Protein AF-A0A5P0ZFK3-F1 (afdb_monomer_lite)

Organism: NCBI:txid2486008

pLDDT: mean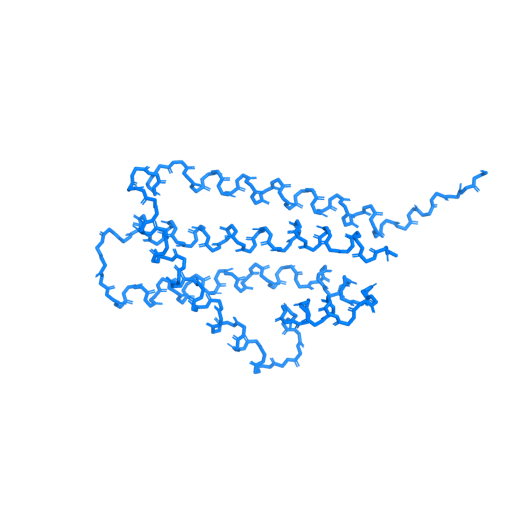 78.5, std 11.94, range [39.38, 92.31]

Structure (mmCIF, N/CA/C/O backbone):
data_AF-A0A5P0ZFK3-F1
#
_entry.id   AF-A0A5P0ZFK3-F1
#
loop_
_atom_site.group_PDB
_atom_site.id
_atom_site.type_symbol
_atom_site.label_atom_id
_atom_site.label_alt_id
_atom_site.label_comp_id
_atom_site.label_asym_id
_atom_site.label_entity_id
_atom_site.label_seq_id
_atom_site.pdbx_PDB_ins_code
_atom_site.Cartn_x
_atom_site.Cartn_y
_atom_site.Cartn_z
_atom_site.occupancy
_atom_site.B_iso_or_equiv
_atom_site.auth_seq_id
_atom_site.auth_comp_id
_atom_site.auth_asym_id
_atom_site.auth_atom_id
_atom_site.pdbx_PDB_model_num
ATOM 1 N N . MET A 1 1 ? -20.438 4.145 18.163 1.00 59.38 1 MET A N 1
ATOM 2 C CA . MET A 1 1 ? -20.162 4.058 16.710 1.00 59.38 1 MET A CA 1
ATOM 3 C C . MET A 1 1 ? -20.722 2.737 16.171 1.00 59.38 1 MET A C 1
ATOM 5 O O . MET A 1 1 ? -20.440 1.699 16.756 1.00 59.38 1 MET A O 1
ATOM 9 N N . SER A 1 2 ? -21.571 2.744 15.135 1.00 67.56 2 SER A N 1
ATOM 10 C CA . SER A 1 2 ? -22.083 1.489 14.543 1.00 67.56 2 SER A CA 1
ATOM 11 C C . SER A 1 2 ? -20.980 0.798 13.738 1.00 67.56 2 SER A C 1
ATOM 13 O O . SER A 1 2 ? -20.248 1.471 13.017 1.00 67.56 2 SER A O 1
ATOM 15 N N . ASN A 1 3 ? -20.893 -0.538 13.791 1.00 66.12 3 ASN A N 1
ATOM 16 C CA . ASN A 1 3 ? -19.904 -1.315 13.025 1.00 66.12 3 ASN A CA 1
ATOM 17 C C . ASN A 1 3 ? -19.920 -0.983 11.520 1.00 66.12 3 ASN A C 1
ATOM 19 O O . ASN A 1 3 ? -18.876 -1.024 10.883 1.00 66.12 3 ASN A O 1
ATOM 23 N N . LYS A 1 4 ? -21.084 -0.620 10.956 1.00 72.88 4 LYS A N 1
ATOM 24 C CA . LYS A 1 4 ? -21.193 -0.195 9.550 1.00 72.88 4 LYS A CA 1
ATOM 25 C C . LYS A 1 4 ? -20.425 1.105 9.279 1.00 72.88 4 LYS A C 1
ATOM 27 O O . LYS A 1 4 ? -19.728 1.186 8.278 1.00 72.88 4 LYS A O 1
ATOM 32 N N . LYS A 1 5 ? -20.502 2.087 10.185 1.00 72.12 5 LYS A N 1
ATOM 33 C CA . LYS A 1 5 ? -19.781 3.363 10.050 1.00 72.12 5 LYS A CA 1
ATOM 34 C C . LYS A 1 5 ? -18.264 3.163 10.147 1.00 72.12 5 LYS A C 1
ATOM 36 O O . LYS A 1 5 ? -17.538 3.730 9.345 1.00 72.12 5 LYS A O 1
ATOM 41 N N . ILE A 1 6 ? -17.800 2.300 11.058 1.00 72.50 6 ILE A N 1
ATOM 42 C CA . ILE A 1 6 ? -16.365 1.994 11.199 1.00 72.50 6 ILE A CA 1
ATOM 43 C C . ILE A 1 6 ? -15.803 1.372 9.917 1.00 72.50 6 ILE A C 1
ATOM 45 O O . ILE A 1 6 ? -14.730 1.762 9.475 1.00 72.50 6 ILE A O 1
ATOM 49 N N . VAL A 1 7 ? -16.533 0.435 9.300 1.00 74.12 7 VAL A N 1
ATOM 50 C CA . VAL A 1 7 ? -16.115 -0.171 8.025 1.00 74.12 7 VAL A CA 1
ATOM 51 C C . VAL A 1 7 ? -15.993 0.889 6.934 1.00 74.12 7 VAL A C 1
ATOM 53 O O . VAL A 1 7 ? -14.988 0.910 6.240 1.00 74.12 7 VAL A O 1
ATOM 56 N N . VAL A 1 8 ? -16.973 1.789 6.817 1.00 78.50 8 VAL A N 1
ATOM 57 C CA . VAL A 1 8 ? -16.957 2.854 5.803 1.00 78.50 8 VAL A CA 1
ATOM 58 C C . VAL A 1 8 ? -15.759 3.786 5.994 1.00 78.50 8 VAL A C 1
ATOM 60 O O . VAL A 1 8 ? -15.015 4.009 5.042 1.00 78.50 8 VAL A O 1
ATOM 63 N N . ILE A 1 9 ? -15.522 4.273 7.217 1.00 78.00 9 ILE A N 1
ATOM 64 C CA . ILE A 1 9 ? -14.367 5.137 7.508 1.00 78.00 9 ILE A CA 1
ATOM 65 C C . ILE A 1 9 ? -13.066 4.398 7.212 1.00 78.00 9 ILE A C 1
ATOM 67 O O . ILE A 1 9 ? -12.207 4.934 6.526 1.00 78.00 9 ILE A O 1
ATOM 71 N N . TYR A 1 10 ? -12.939 3.146 7.650 1.00 77.88 10 TYR A N 1
ATOM 72 C CA . TYR A 1 10 ? -11.755 2.339 7.380 1.00 77.88 10 TYR A CA 1
ATOM 73 C C . TYR A 1 10 ? -11.509 2.143 5.874 1.00 77.88 10 TYR A C 1
ATOM 75 O O . TYR A 1 10 ? -10.369 2.212 5.413 1.00 77.88 10 TYR A O 1
ATOM 83 N N . THR A 1 11 ? -12.566 1.938 5.086 1.00 81.44 11 THR A N 1
ATOM 84 C CA . THR A 1 11 ? -12.454 1.793 3.634 1.00 81.44 11 THR A CA 1
ATOM 85 C C . THR A 1 11 ? -11.906 3.061 2.978 1.00 81.44 11 THR A C 1
ATOM 87 O O . THR A 1 11 ? -10.958 2.969 2.199 1.00 81.44 11 THR A O 1
ATOM 90 N N . PHE A 1 12 ? -12.449 4.233 3.313 1.00 83.81 12 PHE A N 1
ATOM 91 C CA . PHE A 1 12 ? -12.001 5.502 2.731 1.00 83.81 12 PHE A CA 1
ATOM 92 C C . PHE A 1 12 ? -10.648 5.972 3.275 1.00 83.81 12 PHE A C 1
ATOM 94 O O . PHE A 1 12 ? -9.841 6.524 2.529 1.00 83.81 12 PHE A O 1
ATOM 101 N N . PHE A 1 13 ? -10.383 5.740 4.559 1.00 80.94 13 PHE A N 1
ATOM 102 C CA . PHE A 1 13 ? -9.165 6.210 5.212 1.00 80.94 13 PHE A CA 1
ATOM 103 C C . PHE A 1 13 ? -7.953 5.351 4.856 1.00 80.94 13 PHE A C 1
ATOM 105 O O . PHE A 1 13 ? -6.837 5.850 4.760 1.00 80.94 13 PHE A O 1
ATOM 112 N N . PHE A 1 14 ? -8.161 4.044 4.687 1.00 82.38 14 PHE A N 1
ATOM 113 C CA . PHE A 1 14 ? -7.059 3.098 4.607 1.00 82.38 14 PHE A CA 1
ATOM 114 C C . PHE A 1 14 ? -7.111 2.201 3.379 1.00 82.38 14 PHE A C 1
ATOM 116 O O . PHE A 1 14 ? -6.139 2.139 2.635 1.00 82.38 14 PHE A O 1
ATOM 123 N N . PHE A 1 15 ? -8.230 1.516 3.136 1.00 84.94 15 PHE A N 1
ATOM 124 C CA . PHE A 1 15 ? -8.289 0.513 2.070 1.00 84.94 15 PHE A CA 1
ATOM 125 C C . PHE A 1 15 ? -8.097 1.123 0.676 1.00 84.94 15 PHE A C 1
ATOM 127 O O . PHE A 1 15 ? -7.261 0.646 -0.089 1.00 84.94 15 PHE A O 1
ATOM 134 N N . ILE A 1 16 ? -8.831 2.192 0.355 1.00 87.50 16 ILE A N 1
ATOM 135 C CA . ILE A 1 16 ? -8.714 2.869 -0.942 1.00 87.50 16 ILE A CA 1
ATOM 136 C C . ILE A 1 16 ? -7.307 3.472 -1.112 1.00 87.50 16 ILE A C 1
ATOM 138 O O . ILE A 1 16 ? -6.648 3.110 -2.089 1.00 87.50 16 ILE A O 1
ATOM 142 N N . PRO A 1 17 ? -6.776 4.292 -0.178 1.00 88.38 17 PRO A N 1
ATOM 143 C CA . PRO A 1 17 ? -5.412 4.818 -0.286 1.00 88.38 17 PRO A CA 1
ATOM 144 C C . PRO A 1 17 ? -4.339 3.733 -0.409 1.00 88.38 17 PRO A C 1
ATOM 146 O O . PRO A 1 17 ? -3.367 3.916 -1.138 1.00 88.38 17 PRO A O 1
ATOM 149 N N . TYR A 1 18 ? -4.523 2.584 0.245 1.00 88.88 18 TYR A N 1
ATOM 150 C CA . TYR A 1 18 ? -3.607 1.450 0.148 1.00 88.88 18 TYR A CA 1
ATOM 151 C C . TYR A 1 18 ? -3.582 0.839 -1.260 1.00 88.88 18 TYR A C 1
ATOM 153 O O . TYR A 1 18 ? -2.513 0.686 -1.850 1.00 88.88 18 TYR A O 1
ATOM 161 N N . VAL A 1 19 ? -4.753 0.534 -1.830 1.00 89.62 19 VAL A N 1
ATOM 162 C CA . VAL A 1 19 ? -4.863 -0.011 -3.196 1.00 89.62 19 VAL A CA 1
ATOM 163 C C . VAL A 1 19 ? -4.340 0.988 -4.227 1.00 89.62 19 VAL A C 1
ATOM 165 O O . VAL A 1 19 ? -3.626 0.615 -5.156 1.00 89.62 19 VAL A O 1
ATOM 168 N N . VAL A 1 20 ? -4.644 2.270 -4.040 1.00 91.38 20 VAL A N 1
ATOM 169 C CA . VAL A 1 20 ? -4.151 3.334 -4.914 1.00 91.38 20 VAL A CA 1
ATOM 170 C C . VAL A 1 20 ? -2.630 3.464 -4.824 1.00 91.38 20 VAL A C 1
ATOM 172 O O . VAL A 1 20 ? -1.973 3.569 -5.856 1.00 91.38 20 VAL A O 1
ATOM 175 N N . SER A 1 21 ? -2.050 3.370 -3.623 1.00 90.44 21 SER A N 1
ATOM 176 C CA . SER A 1 21 ? -0.594 3.384 -3.429 1.00 90.44 21 SER A CA 1
ATOM 177 C C . SER A 1 21 ? 0.088 2.216 -4.143 1.00 90.44 21 SER A C 1
ATOM 179 O O . SER A 1 21 ? 1.111 2.418 -4.793 1.00 90.44 21 SER A O 1
ATOM 181 N N . LEU A 1 22 ? -0.500 1.012 -4.106 1.00 91.00 22 LEU A N 1
ATOM 182 C CA . LEU A 1 22 ? -0.016 -0.127 -4.896 1.00 91.00 22 LEU A CA 1
ATOM 183 C C . LEU A 1 22 ? -0.029 0.190 -6.396 1.00 91.00 22 LEU A C 1
ATOM 185 O O . LEU A 1 22 ? 0.957 -0.082 -7.083 1.00 91.00 22 LEU A O 1
ATOM 189 N N . GLY A 1 23 ? -1.108 0.791 -6.901 1.00 89.56 23 GLY A N 1
ATOM 190 C CA . GLY A 1 23 ? -1.205 1.228 -8.294 1.00 89.56 23 GLY A CA 1
ATOM 191 C C . GLY A 1 23 ? -0.137 2.260 -8.665 1.00 89.56 23 GLY A C 1
ATOM 192 O O . GLY A 1 23 ? 0.521 2.113 -9.692 1.00 89.56 23 GLY A O 1
ATOM 193 N N . ILE A 1 24 ? 0.100 3.254 -7.802 1.00 90.19 24 ILE A N 1
ATOM 194 C CA . ILE A 1 24 ? 1.145 4.269 -7.998 1.00 90.19 24 ILE A CA 1
ATOM 195 C C . ILE A 1 24 ? 2.523 3.610 -8.068 1.00 90.19 24 ILE A C 1
ATOM 197 O O . ILE A 1 24 ? 3.277 3.913 -8.983 1.00 90.19 24 ILE A O 1
ATOM 201 N N . VAL A 1 25 ? 2.841 2.677 -7.164 1.00 90.12 25 VAL A N 1
ATOM 202 C CA . VAL A 1 25 ? 4.109 1.926 -7.194 1.00 90.12 25 VAL A CA 1
ATOM 203 C C . VAL A 1 25 ? 4.269 1.168 -8.514 1.00 90.12 25 VAL A C 1
ATOM 205 O O . VAL A 1 25 ? 5.327 1.238 -9.138 1.00 90.12 25 VAL A O 1
ATOM 208 N N . GLY A 1 26 ? 3.217 0.479 -8.964 1.00 87.44 26 GLY A N 1
ATOM 209 C CA . GLY A 1 26 ? 3.240 -0.283 -10.212 1.00 87.44 26 GLY A CA 1
ATOM 210 C C . GLY A 1 26 ? 3.444 0.601 -11.444 1.00 87.44 26 GLY A C 1
ATOM 211 O O . GLY A 1 26 ? 4.270 0.282 -12.298 1.00 87.44 26 GLY A O 1
ATOM 212 N N . ILE A 1 27 ? 2.739 1.732 -11.532 1.00 88.19 27 ILE A N 1
ATOM 213 C CA . ILE A 1 27 ? 2.877 2.671 -12.654 1.00 88.19 27 ILE A CA 1
ATOM 214 C C . ILE A 1 27 ? 4.226 3.385 -12.599 1.00 88.19 27 ILE A C 1
ATOM 216 O O . ILE A 1 27 ? 4.930 3.411 -13.601 1.00 88.19 27 ILE A O 1
ATOM 220 N N . ALA A 1 28 ? 4.623 3.908 -11.437 1.00 87.00 28 ALA A N 1
ATOM 221 C CA . ALA A 1 28 ? 5.884 4.623 -11.271 1.00 87.00 28 ALA A CA 1
ATOM 222 C C . ALA A 1 28 ? 7.082 3.739 -11.628 1.00 87.00 28 ALA A C 1
ATOM 224 O O . ALA A 1 28 ? 7.988 4.191 -12.321 1.00 87.00 28 ALA A O 1
ATOM 225 N N . TYR A 1 29 ? 7.072 2.467 -11.219 1.00 87.69 29 TYR A N 1
ATOM 226 C CA . TYR A 1 29 ? 8.126 1.531 -11.595 1.00 87.69 29 TYR A CA 1
ATOM 227 C C . TYR A 1 29 ? 8.185 1.301 -13.111 1.00 87.69 29 TYR A C 1
ATOM 229 O O . TYR A 1 29 ? 9.253 1.439 -13.705 1.00 87.69 29 TYR A O 1
ATOM 237 N N . ASN A 1 30 ? 7.048 0.977 -13.738 1.00 84.44 30 ASN A N 1
ATOM 238 C CA . ASN A 1 30 ? 6.994 0.704 -15.177 1.00 84.44 30 ASN A CA 1
ATOM 239 C C . ASN A 1 30 ? 7.290 1.956 -16.024 1.00 84.44 30 ASN A C 1
ATOM 241 O O . ASN A 1 30 ? 7.837 1.839 -17.117 1.00 84.44 30 ASN A O 1
ATOM 245 N N . ALA A 1 31 ? 6.984 3.152 -15.513 1.00 81.81 31 ALA A N 1
ATOM 246 C CA . ALA A 1 31 ? 7.354 4.420 -16.134 1.00 81.81 31 ALA A CA 1
ATOM 247 C C . ALA A 1 31 ? 8.868 4.683 -16.052 1.00 81.81 31 ALA A C 1
ATOM 249 O O . ALA A 1 31 ? 9.463 5.183 -17.003 1.00 81.81 31 ALA A O 1
ATOM 250 N N . LEU A 1 32 ? 9.502 4.338 -14.925 1.00 78.94 32 LEU A N 1
ATOM 251 C CA . LEU A 1 32 ? 10.928 4.581 -14.691 1.00 78.94 32 LEU A CA 1
ATOM 252 C C . LEU A 1 32 ? 11.830 3.542 -15.378 1.00 78.94 32 LEU A C 1
ATOM 254 O O . LEU A 1 32 ? 12.968 3.836 -15.742 1.00 78.94 32 LEU A O 1
ATOM 258 N N . VAL A 1 33 ? 11.349 2.305 -15.520 1.00 72.75 33 VAL A N 1
ATOM 259 C CA . VAL A 1 33 ? 12.118 1.168 -16.031 1.00 72.75 33 VAL A CA 1
ATOM 260 C C . VAL A 1 33 ? 11.363 0.517 -17.191 1.00 72.75 33 VAL A C 1
ATOM 262 O O . VAL A 1 33 ? 10.610 -0.431 -17.009 1.00 72.75 33 VAL A O 1
ATOM 265 N N . LEU A 1 34 ? 11.633 0.992 -18.410 1.00 66.25 34 LEU A N 1
ATOM 266 C CA . LEU A 1 34 ? 11.055 0.462 -19.658 1.00 66.25 34 LEU A CA 1
ATOM 267 C C . LEU A 1 34 ? 11.553 -0.953 -20.037 1.00 66.25 34 LEU A C 1
ATOM 269 O O . LEU A 1 34 ? 10.973 -1.597 -20.908 1.00 66.25 34 LEU A O 1
ATOM 273 N N . HIS A 1 35 ? 12.609 -1.466 -19.388 1.00 57.34 35 HIS A N 1
ATOM 274 C CA . HIS A 1 35 ? 13.171 -2.797 -19.658 1.00 57.34 35 HIS A CA 1
ATOM 275 C C . HIS A 1 35 ? 13.260 -3.659 -18.391 1.00 57.34 35 HIS A C 1
ATOM 277 O O . HIS A 1 35 ? 13.978 -3.334 -17.440 1.00 57.34 35 HIS A O 1
ATOM 283 N N . ALA A 1 36 ? 12.544 -4.786 -18.410 1.00 57.47 36 ALA A N 1
ATOM 284 C CA . ALA A 1 36 ? 12.402 -5.732 -17.308 1.00 57.47 36 ALA A CA 1
ATOM 285 C C . ALA A 1 36 ? 13.681 -6.558 -17.078 1.00 57.47 36 ALA A C 1
ATOM 287 O O . ALA A 1 36 ? 13.815 -7.689 -17.537 1.00 57.47 36 ALA A O 1
ATOM 288 N N . LEU A 1 37 ? 14.627 -5.998 -16.327 1.00 61.94 37 LEU A N 1
ATOM 289 C CA . LEU A 1 37 ? 15.670 -6.780 -15.664 1.00 61.94 37 LEU A CA 1
ATOM 290 C C . LEU A 1 37 ? 15.156 -7.217 -14.290 1.00 61.94 37 LEU A C 1
ATOM 292 O O . LEU A 1 37 ? 14.789 -6.379 -13.466 1.00 61.94 37 LEU A O 1
ATOM 296 N N . THR A 1 38 ? 15.176 -8.523 -14.023 1.00 71.50 38 THR A N 1
ATOM 297 C CA . THR A 1 38 ? 14.598 -9.170 -12.828 1.00 71.50 38 THR A CA 1
ATOM 298 C C . THR A 1 38 ? 15.075 -8.550 -11.510 1.00 71.50 38 THR A C 1
ATOM 300 O O . THR A 1 38 ? 14.303 -8.416 -10.562 1.00 71.50 38 THR A O 1
ATOM 303 N N . TRP A 1 39 ? 16.331 -8.093 -11.456 1.00 79.56 39 TRP A N 1
ATOM 304 C CA . TRP A 1 39 ? 16.900 -7.438 -10.273 1.00 79.56 39 TRP A CA 1
ATOM 305 C C . TRP A 1 39 ? 16.266 -6.067 -9.987 1.00 79.56 39 TRP A C 1
ATOM 307 O O . TRP A 1 39 ? 16.075 -5.697 -8.830 1.00 79.56 39 TRP A O 1
ATOM 317 N N . ARG A 1 40 ? 15.884 -5.316 -11.029 1.00 81.12 40 ARG A N 1
ATOM 318 C CA . ARG A 1 40 ? 15.264 -3.998 -10.860 1.00 81.12 40 ARG A CA 1
ATOM 319 C C . ARG A 1 40 ? 13.876 -4.130 -10.244 1.00 81.12 40 ARG A C 1
ATOM 321 O O . ARG A 1 40 ? 13.489 -3.255 -9.481 1.00 81.12 40 ARG A O 1
ATOM 328 N N . VAL A 1 41 ? 13.140 -5.202 -10.548 1.00 85.00 41 VAL A N 1
ATOM 329 C CA . VAL A 1 41 ? 11.796 -5.442 -9.990 1.00 85.00 41 VAL A CA 1
ATOM 330 C C . VAL A 1 41 ? 11.880 -5.679 -8.484 1.00 85.00 41 VAL A C 1
ATOM 332 O O . VAL A 1 41 ? 11.049 -5.168 -7.741 1.00 85.00 41 VAL A O 1
ATOM 335 N N . LEU A 1 42 ? 12.925 -6.373 -8.015 1.00 86.19 42 LEU A N 1
ATOM 336 C CA . LEU A 1 42 ? 13.202 -6.527 -6.582 1.00 86.19 42 LEU A CA 1
ATOM 337 C C . LEU A 1 42 ? 13.446 -5.168 -5.915 1.00 86.19 42 LEU A C 1
ATOM 339 O O . LEU A 1 42 ? 12.829 -4.876 -4.896 1.00 86.19 42 LEU A O 1
ATOM 343 N N . VAL A 1 43 ? 14.282 -4.308 -6.506 1.00 87.19 43 VAL A N 1
ATOM 344 C CA . VAL A 1 43 ? 14.526 -2.952 -5.978 1.00 87.19 43 VAL A CA 1
ATOM 345 C C . VAL A 1 43 ? 13.237 -2.125 -5.959 1.00 87.19 43 VAL A C 1
ATOM 347 O O . VAL A 1 43 ? 12.932 -1.489 -4.952 1.00 87.19 43 VAL A O 1
ATOM 350 N N . GLY A 1 44 ? 12.441 -2.184 -7.031 1.00 85.50 44 GLY A N 1
ATOM 351 C CA . GLY A 1 44 ? 11.132 -1.532 -7.106 1.00 85.50 44 GLY A CA 1
ATOM 352 C C . GLY A 1 44 ? 10.159 -2.036 -6.040 1.00 85.50 44 GLY A C 1
ATOM 353 O O . GLY A 1 44 ? 9.485 -1.237 -5.396 1.00 85.50 44 GLY A O 1
ATOM 354 N N . GLY A 1 45 ? 10.147 -3.346 -5.786 1.00 88.69 45 GLY A N 1
ATOM 355 C CA . GLY A 1 45 ? 9.384 -3.959 -4.704 1.00 88.69 45 GLY A CA 1
ATOM 356 C C . GLY A 1 45 ? 9.826 -3.469 -3.325 1.00 88.69 45 GLY A C 1
ATOM 357 O O . GLY A 1 45 ? 8.973 -3.154 -2.499 1.00 88.69 45 GLY A O 1
ATOM 358 N N . ILE A 1 46 ? 11.138 -3.356 -3.073 1.00 90.44 46 ILE A N 1
ATOM 359 C CA . ILE A 1 46 ? 11.677 -2.851 -1.797 1.00 90.44 46 ILE A CA 1
ATOM 360 C C . ILE A 1 46 ? 11.218 -1.408 -1.589 1.00 90.44 46 ILE A C 1
ATOM 362 O O . ILE A 1 46 ? 10.606 -1.102 -0.567 1.00 90.44 46 ILE A O 1
ATOM 366 N N . VAL A 1 47 ? 11.455 -0.532 -2.568 1.00 90.88 47 VAL A N 1
ATOM 367 C CA . VAL A 1 47 ? 11.074 0.887 -2.485 1.00 90.88 47 VAL A CA 1
ATOM 368 C C . VAL A 1 47 ? 9.557 1.039 -2.343 1.00 90.88 47 VAL A C 1
ATOM 370 O O . VAL A 1 47 ? 9.097 1.798 -1.494 1.00 90.88 47 VAL A O 1
ATOM 373 N N . GLY A 1 48 ? 8.778 0.267 -3.105 1.00 89.44 48 GLY A N 1
ATOM 374 C CA . GLY A 1 48 ? 7.319 0.233 -3.011 1.00 89.44 48 GLY A CA 1
ATOM 375 C C . GLY A 1 48 ? 6.822 -0.191 -1.631 1.00 89.44 48 GLY A C 1
ATOM 376 O O . GLY A 1 48 ? 5.975 0.483 -1.047 1.00 89.44 48 GLY A O 1
ATOM 377 N N . SER A 1 49 ? 7.413 -1.245 -1.061 1.00 91.12 49 SER A N 1
ATOM 378 C CA . SER A 1 49 ? 7.078 -1.720 0.284 1.00 91.12 49 SER A CA 1
ATOM 379 C C . SER A 1 49 ? 7.374 -0.675 1.356 1.00 91.12 49 SER A C 1
ATOM 381 O O . SER A 1 49 ? 6.548 -0.464 2.238 1.00 91.12 49 SER A O 1
ATOM 383 N N . LEU A 1 50 ? 8.497 0.043 1.245 1.00 89.75 50 LEU A N 1
ATOM 384 C CA . LEU A 1 50 ? 8.855 1.125 2.163 1.00 89.75 50 LEU A CA 1
ATOM 385 C C . LEU A 1 50 ? 7.919 2.332 2.017 1.00 89.75 50 LEU A C 1
ATOM 387 O O . LEU A 1 50 ? 7.525 2.926 3.020 1.00 89.75 50 LEU A O 1
ATOM 391 N N . GLY A 1 51 ? 7.520 2.676 0.790 1.00 88.88 51 GLY A N 1
ATOM 392 C CA . GLY A 1 51 ? 6.549 3.742 0.540 1.00 88.88 51 GLY A CA 1
ATOM 393 C C . GLY A 1 51 ? 5.185 3.433 1.159 1.00 88.88 51 GLY A C 1
ATOM 394 O O . GLY A 1 51 ? 4.628 4.245 1.895 1.00 88.88 51 GLY A O 1
ATOM 395 N N . ILE A 1 52 ? 4.675 2.221 0.938 1.00 90.12 52 ILE A N 1
ATOM 396 C CA . ILE A 1 52 ? 3.414 1.752 1.528 1.00 90.12 52 ILE A CA 1
ATOM 397 C C . ILE A 1 52 ? 3.514 1.675 3.054 1.00 90.12 52 ILE A C 1
ATOM 399 O O . ILE A 1 52 ? 2.585 2.070 3.761 1.00 90.12 52 ILE A O 1
ATOM 403 N N . PHE A 1 53 ? 4.653 1.222 3.573 1.00 87.69 53 PHE A N 1
ATOM 404 C CA . PHE A 1 53 ? 4.927 1.200 5.001 1.00 87.69 53 PHE A CA 1
ATOM 405 C C . PHE A 1 53 ? 4.821 2.599 5.621 1.00 87.69 53 PHE A C 1
ATOM 407 O O . PHE A 1 53 ? 4.154 2.766 6.641 1.00 87.69 53 PHE A O 1
ATOM 414 N N . ALA A 1 54 ? 5.395 3.622 4.980 1.00 86.50 54 ALA A N 1
ATOM 415 C CA . ALA A 1 54 ? 5.293 5.006 5.442 1.00 86.50 54 ALA A CA 1
ATOM 416 C C . ALA A 1 54 ? 3.834 5.496 5.500 1.00 86.50 54 ALA A C 1
ATOM 418 O O . ALA A 1 54 ? 3.423 6.098 6.495 1.00 86.50 54 ALA A O 1
ATOM 419 N N . VAL A 1 55 ? 3.021 5.171 4.487 1.00 85.31 55 VAL A N 1
ATOM 420 C CA . VAL A 1 55 ? 1.580 5.487 4.477 1.00 85.31 55 VAL A CA 1
ATOM 421 C C . VAL A 1 55 ? 0.864 4.827 5.661 1.00 85.31 55 VAL A C 1
ATOM 423 O O . VAL A 1 55 ? 0.067 5.471 6.346 1.00 85.31 55 VAL A O 1
ATOM 426 N N . LYS A 1 56 ? 1.180 3.562 5.965 1.00 86.12 56 LYS A N 1
ATOM 427 C CA . LYS A 1 56 ? 0.595 2.855 7.115 1.00 86.12 56 LYS A CA 1
ATOM 428 C C . LYS A 1 56 ? 0.979 3.474 8.453 1.00 86.12 56 LYS A C 1
ATOM 430 O O . LYS A 1 56 ? 0.132 3.537 9.341 1.00 86.12 56 LYS A O 1
ATOM 435 N N . VAL A 1 57 ? 2.221 3.938 8.600 1.00 83.44 57 VAL A N 1
ATOM 436 C CA . VAL A 1 57 ? 2.690 4.604 9.825 1.00 83.44 57 VAL A CA 1
ATOM 437 C C . VAL A 1 57 ? 1.886 5.879 10.089 1.00 83.44 57 VAL A C 1
ATOM 439 O O . VAL A 1 57 ? 1.438 6.095 11.214 1.00 83.44 57 VAL A O 1
ATOM 442 N N . ILE A 1 58 ? 1.624 6.687 9.058 1.00 81.56 58 ILE A N 1
ATOM 443 C CA . ILE A 1 58 ? 0.796 7.899 9.182 1.00 81.56 58 ILE A CA 1
ATOM 444 C C . ILE A 1 58 ? -0.645 7.531 9.564 1.00 81.56 58 ILE A C 1
ATOM 446 O O . ILE A 1 58 ? -1.231 8.128 10.469 1.00 81.56 58 ILE A O 1
ATOM 450 N N . ALA A 1 59 ? -1.200 6.498 8.929 1.00 78.94 59 ALA A N 1
ATOM 451 C CA . ALA A 1 59 ? -2.561 6.038 9.184 1.00 78.94 59 ALA A CA 1
ATOM 452 C C . ALA A 1 59 ? -2.731 5.251 10.501 1.00 78.94 59 ALA A C 1
ATOM 454 O O . ALA A 1 59 ? -3.845 4.886 10.874 1.00 78.94 59 ALA A O 1
ATOM 455 N N . GLN A 1 60 ? -1.656 4.982 11.243 1.00 80.38 60 GLN A N 1
ATOM 456 C CA . GLN A 1 60 ? -1.686 4.074 12.388 1.00 80.38 60 GLN A CA 1
ATOM 457 C C . GLN A 1 60 ? -2.602 4.553 13.524 1.00 80.38 60 GLN A C 1
ATOM 459 O O . GLN A 1 60 ? -3.383 3.766 14.065 1.00 80.38 60 GLN A O 1
ATOM 464 N N . ARG A 1 61 ? -2.527 5.838 13.891 1.00 75.31 61 ARG A N 1
ATOM 465 C CA . ARG A 1 61 ? -3.338 6.418 14.980 1.00 75.31 61 ARG A CA 1
ATOM 466 C C . ARG A 1 61 ? -4.853 6.287 14.741 1.00 75.31 61 ARG A C 1
ATOM 468 O O . ARG A 1 61 ? -5.519 5.721 15.612 1.00 75.31 61 ARG A O 1
ATOM 475 N N . PRO A 1 62 ? -5.410 6.730 13.601 1.00 74.75 62 PRO A N 1
ATOM 476 C CA . PRO A 1 62 ? -6.847 6.612 13.335 1.00 74.75 62 PRO A CA 1
ATOM 477 C C . PRO A 1 62 ? -7.315 5.151 13.247 1.00 74.75 62 PRO A C 1
ATOM 479 O O . PRO A 1 62 ? -8.353 4.784 13.805 1.00 74.75 62 PRO A O 1
ATOM 482 N N . ILE A 1 63 ? -6.509 4.261 12.656 1.00 76.31 63 ILE A N 1
ATOM 483 C CA . ILE A 1 63 ? -6.796 2.814 12.600 1.00 76.31 63 ILE A CA 1
ATOM 484 C C . ILE A 1 63 ? -6.915 2.208 14.001 1.00 76.31 63 ILE A C 1
ATOM 486 O O . ILE A 1 63 ? -7.795 1.380 14.257 1.00 76.31 63 ILE A O 1
ATOM 490 N N . LEU A 1 64 ? -6.067 2.633 14.934 1.00 76.69 64 LEU A N 1
ATOM 491 C CA . LEU A 1 64 ? -6.079 2.130 16.302 1.00 76.69 64 LEU A CA 1
ATOM 492 C C . LEU A 1 64 ? -7.332 2.573 17.075 1.00 76.69 64 LEU A C 1
ATOM 494 O O . LEU A 1 64 ? -7.903 1.786 17.838 1.00 76.69 64 LEU A O 1
ATOM 498 N N . ILE A 1 65 ? -7.809 3.797 16.839 1.00 74.19 65 ILE A N 1
ATOM 499 C CA . ILE A 1 65 ? -9.071 4.305 17.402 1.00 74.19 65 ILE A CA 1
ATOM 500 C C . ILE A 1 65 ? -10.259 3.484 16.873 1.00 74.19 65 ILE A C 1
ATOM 502 O O . ILE A 1 65 ? -11.113 3.036 17.650 1.00 74.19 65 ILE A O 1
ATOM 506 N N . MET A 1 66 ? -10.277 3.198 15.567 1.00 73.19 66 MET A N 1
ATOM 507 C CA . MET A 1 66 ? -11.285 2.339 14.933 1.00 73.19 66 MET A CA 1
ATOM 508 C C . MET A 1 66 ? -11.250 0.897 15.462 1.00 73.19 66 MET A C 1
ATOM 510 O O . MET A 1 66 ? -12.299 0.284 15.692 1.00 73.19 66 MET A O 1
ATOM 514 N N . TYR A 1 67 ? -10.055 0.357 15.710 1.00 74.38 67 TYR A N 1
ATOM 515 C CA . TYR A 1 67 ? -9.865 -0.972 16.290 1.00 74.38 67 TYR A CA 1
ATOM 516 C C . TYR A 1 67 ? -10.449 -1.085 17.702 1.00 74.38 67 TYR A C 1
ATOM 518 O O . TYR A 1 67 ? -11.137 -2.063 18.010 1.00 74.38 67 TYR A O 1
ATOM 526 N N . ARG A 1 68 ? -10.205 -0.085 18.562 1.00 73.19 68 ARG A N 1
ATOM 527 C CA . ARG A 1 68 ? -10.756 -0.044 19.928 1.00 73.19 68 ARG A CA 1
ATOM 528 C C . ARG A 1 68 ? -12.279 0.096 19.928 1.00 73.19 68 ARG A C 1
ATOM 530 O O . ARG A 1 68 ? -12.939 -0.508 20.767 1.00 73.19 68 ARG A O 1
ATOM 537 N N . SER A 1 69 ? -12.824 0.822 18.955 1.00 70.56 69 SER A N 1
ATOM 538 C CA . SER A 1 69 ? -14.266 1.072 18.819 1.00 70.56 69 SER A CA 1
ATOM 539 C C . SER A 1 69 ? -15.047 -0.072 18.151 1.00 70.56 69 SER A C 1
ATOM 541 O O . SER A 1 69 ? -16.278 -0.080 18.183 1.00 70.56 69 SER A O 1
ATOM 543 N N . SER A 1 70 ? -14.363 -1.045 17.538 1.00 67.75 70 SER A N 1
ATOM 544 C CA . SER A 1 70 ? -14.986 -2.160 16.811 1.00 67.75 70 SER A CA 1
ATOM 545 C C . SER A 1 70 ? -15.422 -3.301 17.734 1.00 67.75 70 SER A C 1
ATOM 547 O O . SER A 1 70 ? -14.609 -3.870 18.465 1.00 67.75 70 SER A O 1
ATOM 549 N N . THR A 1 71 ? -16.688 -3.724 17.632 1.00 64.62 71 THR A N 1
ATOM 550 C CA . THR A 1 71 ? -17.243 -4.828 18.444 1.00 64.62 71 THR A CA 1
ATOM 551 C C . THR A 1 71 ? -17.240 -6.186 17.730 1.00 64.62 71 THR A C 1
ATOM 553 O O . THR A 1 71 ? -17.261 -7.228 18.385 1.00 64.62 71 THR A O 1
ATOM 556 N N . ARG A 1 72 ? -17.154 -6.227 16.389 1.00 74.56 72 ARG A N 1
ATOM 557 C CA . ARG A 1 72 ? -17.122 -7.486 15.611 1.00 74.56 72 ARG A CA 1
ATOM 558 C C . ARG A 1 72 ? -15.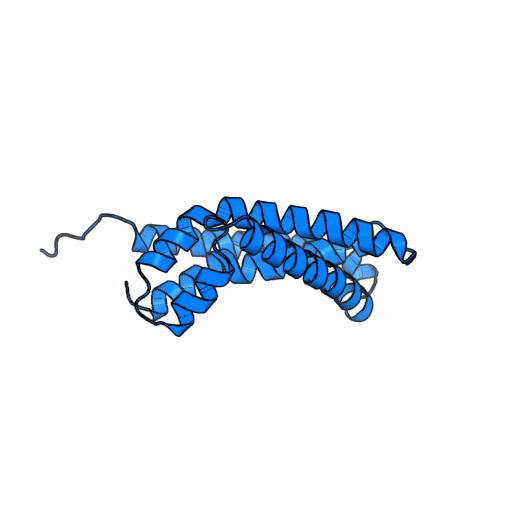732 -8.131 15.581 1.00 74.56 72 ARG A C 1
ATOM 560 O O . ARG A 1 72 ? -14.776 -7.517 15.115 1.00 74.56 72 ARG A O 1
ATOM 567 N N . LYS A 1 73 ? -15.640 -9.415 15.961 1.00 72.06 73 LYS A N 1
ATOM 568 C CA . LYS A 1 73 ? -14.383 -10.198 15.982 1.00 72.06 73 LYS A CA 1
A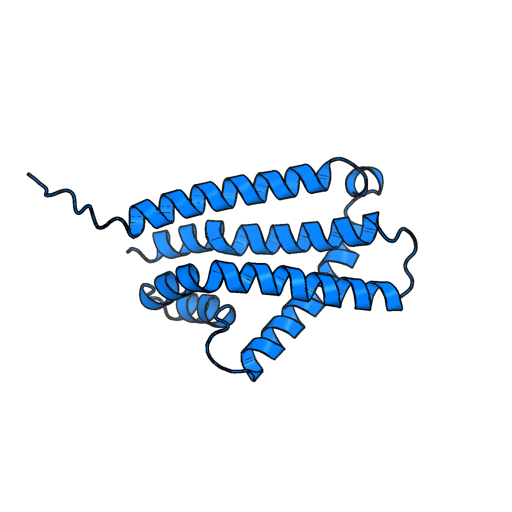TOM 569 C C . LYS A 1 73 ? -13.688 -10.303 14.612 1.00 72.06 73 LYS A C 1
ATOM 571 O O . LYS A 1 73 ? -12.463 -10.246 14.561 1.00 72.06 73 LYS A O 1
ATOM 576 N N . SER A 1 74 ? -14.440 -10.428 13.515 1.00 67.44 74 SER A N 1
ATOM 577 C CA . SER A 1 74 ? -13.888 -10.525 12.151 1.00 67.44 74 SER A CA 1
ATOM 578 C C . SER A 1 74 ? -13.255 -9.213 11.682 1.00 67.44 74 SER A C 1
ATOM 580 O O . SER A 1 74 ? -12.101 -9.203 11.264 1.00 67.44 74 SER A O 1
ATOM 582 N N . LEU A 1 75 ? -13.971 -8.097 11.839 1.00 65.38 75 LEU A N 1
ATOM 583 C CA . LEU A 1 75 ? -13.467 -6.759 11.521 1.00 65.38 75 LEU A CA 1
ATOM 584 C C . LEU A 1 75 ? -12.254 -6.408 12.384 1.00 65.38 75 LEU A C 1
ATOM 586 O O . LEU A 1 75 ? -11.246 -5.923 11.885 1.00 65.38 75 LEU A O 1
ATOM 590 N N . LYS A 1 76 ? -12.323 -6.750 13.672 1.00 72.25 76 LYS A N 1
ATOM 591 C CA . LYS A 1 76 ? -11.217 -6.574 14.607 1.00 72.25 76 LYS A CA 1
ATOM 592 C C . LYS A 1 76 ? -9.974 -7.340 14.150 1.00 72.25 76 LYS A C 1
ATOM 594 O O . LYS A 1 76 ? -8.891 -6.780 14.199 1.00 72.25 76 LYS A O 1
ATOM 599 N N . ARG A 1 77 ? -10.115 -8.572 13.642 1.00 72.06 77 ARG A N 1
ATOM 600 C CA . ARG A 1 77 ? -8.999 -9.359 13.086 1.00 72.06 77 ARG A CA 1
ATOM 601 C C . ARG A 1 77 ? -8.426 -8.747 11.802 1.00 72.06 77 ARG A C 1
ATOM 603 O O . ARG A 1 77 ? -7.209 -8.714 11.672 1.00 72.06 77 ARG A O 1
ATOM 610 N N . PHE A 1 78 ? -9.278 -8.247 10.906 1.00 70.25 78 PHE A N 1
ATOM 611 C CA . PHE A 1 78 ? -8.845 -7.586 9.669 1.00 70.25 78 PHE A CA 1
ATOM 612 C C . PHE A 1 78 ? -8.059 -6.305 9.966 1.00 70.25 78 PHE A C 1
ATOM 614 O O . PHE A 1 78 ? -6.939 -6.143 9.499 1.00 70.25 78 PHE A O 1
ATOM 621 N N . ILE A 1 79 ? -8.595 -5.445 10.836 1.00 69.50 79 ILE A N 1
ATOM 622 C CA . ILE A 1 79 ? -7.922 -4.216 11.268 1.00 69.50 79 ILE A CA 1
ATOM 623 C C . ILE A 1 79 ? -6.623 -4.547 12.020 1.00 69.50 79 ILE A C 1
ATOM 625 O O . ILE A 1 79 ? -5.601 -3.910 11.789 1.00 69.50 79 ILE A O 1
ATOM 629 N N . ASN A 1 80 ? -6.627 -5.584 12.867 1.00 69.06 80 ASN A N 1
ATOM 630 C CA . ASN A 1 80 ? -5.452 -6.011 13.635 1.00 69.06 80 ASN A CA 1
ATOM 631 C C . ASN A 1 80 ? -4.267 -6.436 12.759 1.00 69.06 80 ASN A C 1
ATOM 633 O O . ASN A 1 80 ? -3.129 -6.300 13.193 1.00 69.06 80 ASN A O 1
ATOM 637 N N . PHE A 1 81 ? -4.509 -6.933 11.543 1.00 66.44 81 PHE A N 1
ATOM 638 C CA . PHE A 1 81 ? -3.435 -7.278 10.607 1.00 66.44 81 PHE A CA 1
ATOM 639 C C . PHE A 1 81 ? -2.632 -6.046 10.151 1.00 66.44 81 PHE A C 1
ATOM 641 O O . PHE A 1 81 ? -1.454 -6.161 9.822 1.00 66.44 81 PHE A O 1
ATOM 648 N N . PHE A 1 82 ? -3.250 -4.863 10.175 1.00 66.62 82 PHE A N 1
ATOM 649 C CA . PHE A 1 82 ? -2.653 -3.607 9.725 1.00 66.62 82 PHE A CA 1
ATOM 650 C C . PHE A 1 82 ? -2.112 -2.726 10.863 1.00 66.62 82 PHE A C 1
ATOM 652 O O . PHE A 1 82 ? -1.604 -1.642 10.593 1.00 66.62 82 PHE A O 1
ATOM 659 N N . ILE A 1 83 ? -2.187 -3.163 12.127 1.00 67.62 83 ILE A N 1
ATOM 660 C CA . ILE A 1 83 ? -1.653 -2.407 13.272 1.00 67.62 83 ILE A CA 1
ATOM 661 C C . ILE A 1 83 ? -0.174 -2.759 13.483 1.00 67.62 83 ILE A C 1
ATOM 663 O O . ILE A 1 83 ? 0.159 -3.877 13.874 1.00 67.62 83 ILE A O 1
ATOM 667 N N . LEU A 1 84 ? 0.710 -1.777 13.286 1.00 61.88 84 LEU A N 1
ATOM 668 C CA . LEU A 1 84 ? 2.167 -1.941 13.384 1.00 61.88 84 LEU A CA 1
ATOM 669 C C . LEU A 1 84 ? 2.741 -1.871 14.812 1.00 61.88 84 LEU A C 1
ATOM 671 O O . LEU A 1 84 ? 3.928 -2.093 15.006 1.00 61.88 84 LEU A O 1
ATOM 675 N N . GLU A 1 85 ? 1.933 -1.604 15.836 1.00 62.50 85 GLU A N 1
ATOM 676 C CA . GLU A 1 85 ? 2.437 -1.229 17.171 1.00 62.50 85 GLU A CA 1
ATOM 677 C C . GLU A 1 85 ? 2.849 -2.403 18.084 1.00 62.50 85 GLU A C 1
ATOM 679 O O . GLU A 1 85 ? 3.326 -2.186 19.193 1.00 62.50 85 GLU A O 1
ATOM 684 N N . ARG A 1 86 ? 2.640 -3.664 17.678 1.00 60.41 86 ARG A N 1
ATOM 685 C CA . ARG A 1 86 ? 2.670 -4.795 18.630 1.00 60.41 86 ARG A CA 1
ATOM 686 C C . ARG A 1 86 ? 3.970 -5.590 18.709 1.00 60.41 86 ARG A C 1
ATOM 688 O O . ARG A 1 86 ? 4.348 -5.992 19.805 1.00 60.41 86 ARG A O 1
ATOM 695 N N . ASN A 1 87 ? 4.603 -5.925 17.585 1.00 73.00 87 ASN A N 1
ATOM 696 C CA . ASN A 1 87 ? 5.746 -6.847 17.578 1.00 73.00 87 ASN A CA 1
ATOM 697 C C . ASN A 1 87 ? 6.592 -6.667 16.309 1.00 73.00 87 ASN A C 1
ATOM 699 O O . ASN A 1 87 ? 6.040 -6.605 15.210 1.00 73.00 87 ASN A O 1
ATOM 703 N N . LYS A 1 88 ? 7.925 -6.673 16.455 1.00 77.94 88 LYS A N 1
ATOM 704 C CA . LYS A 1 88 ? 8.895 -6.649 15.345 1.00 77.94 88 LYS A CA 1
ATOM 705 C C . LYS A 1 88 ? 8.614 -7.736 14.299 1.00 77.94 88 LYS A C 1
ATOM 707 O O . LYS A 1 88 ? 8.764 -7.484 13.109 1.00 77.94 88 LYS A O 1
ATOM 712 N N . LEU A 1 89 ? 8.133 -8.908 14.727 1.00 79.56 89 LEU A N 1
ATOM 713 C CA . LEU A 1 89 ? 7.742 -9.992 13.818 1.00 79.56 89 LEU A CA 1
ATOM 714 C C . LEU A 1 89 ? 6.529 -9.633 12.950 1.00 79.56 89 LEU A C 1
ATOM 716 O O . LEU A 1 89 ? 6.533 -9.901 11.754 1.00 79.56 89 LEU A O 1
ATOM 720 N N . VAL A 1 90 ? 5.505 -8.996 13.526 1.00 79.44 90 VAL A N 1
ATOM 721 C CA . VAL A 1 90 ? 4.293 -8.597 12.786 1.00 79.44 90 VAL A CA 1
ATOM 722 C C . VAL A 1 90 ? 4.618 -7.479 11.799 1.00 79.44 90 VAL A C 1
ATOM 724 O O . VAL A 1 90 ? 4.159 -7.521 10.663 1.00 79.44 90 VAL A O 1
ATOM 727 N N . ILE A 1 91 ? 5.460 -6.527 12.209 1.00 81.31 91 ILE A N 1
ATOM 728 C CA . ILE A 1 91 ? 5.976 -5.457 11.345 1.00 81.31 91 ILE A CA 1
ATOM 729 C C . ILE A 1 91 ? 6.719 -6.056 10.143 1.00 81.31 91 ILE A C 1
ATOM 731 O O . ILE A 1 91 ? 6.427 -5.701 9.004 1.00 81.31 91 ILE A O 1
ATOM 735 N N . SER A 1 92 ? 7.642 -6.992 10.385 1.00 83.50 92 SER A N 1
ATOM 736 C CA . SER A 1 92 ? 8.419 -7.638 9.321 1.00 83.50 92 SER A CA 1
ATOM 737 C C . SER A 1 92 ? 7.534 -8.440 8.364 1.00 83.50 92 SER A C 1
ATOM 739 O O . SER A 1 92 ? 7.696 -8.335 7.150 1.00 83.50 92 SER A O 1
ATOM 741 N N . LEU A 1 93 ? 6.551 -9.179 8.885 1.00 85.31 93 LEU A N 1
ATOM 742 C CA . LEU A 1 93 ? 5.623 -9.956 8.062 1.00 85.31 93 LEU A CA 1
ATOM 743 C C . LEU A 1 93 ? 4.716 -9.050 7.217 1.00 85.31 93 LEU A C 1
ATOM 745 O O . LEU A 1 93 ? 4.445 -9.353 6.059 1.00 85.31 93 LEU A O 1
ATOM 749 N N . ASN A 1 94 ? 4.286 -7.915 7.771 1.00 86.75 94 ASN A N 1
ATOM 750 C CA . ASN A 1 94 ? 3.505 -6.912 7.052 1.00 86.75 94 ASN A CA 1
ATOM 751 C C . ASN A 1 94 ? 4.323 -6.265 5.921 1.00 86.75 94 ASN A C 1
ATOM 753 O O . ASN A 1 94 ? 3.826 -6.155 4.804 1.00 86.75 94 ASN A O 1
ATOM 757 N N . LEU A 1 95 ? 5.595 -5.937 6.181 1.00 87.62 95 LEU A N 1
ATOM 758 C CA . LEU A 1 95 ? 6.518 -5.415 5.170 1.00 87.62 95 LEU A CA 1
ATOM 759 C C . LEU A 1 95 ? 6.775 -6.435 4.049 1.00 87.62 95 LEU A C 1
ATOM 761 O O . LEU A 1 95 ? 6.803 -6.068 2.879 1.00 87.62 95 LEU A O 1
ATOM 765 N N . LEU A 1 96 ? 6.909 -7.722 4.387 1.00 89.38 96 LEU A N 1
ATOM 766 C CA . LEU A 1 96 ? 7.070 -8.801 3.406 1.00 89.38 96 LEU A CA 1
ATOM 767 C C . LEU A 1 96 ? 5.820 -8.943 2.524 1.00 89.38 96 LEU A C 1
ATOM 769 O O . LEU A 1 96 ? 5.927 -9.106 1.309 1.00 89.38 96 LEU A O 1
ATOM 773 N N . VAL A 1 97 ? 4.629 -8.820 3.112 1.00 89.25 97 VAL A N 1
ATOM 774 C CA . VAL A 1 97 ? 3.367 -8.806 2.359 1.00 89.25 97 VAL A CA 1
ATOM 775 C C . VAL A 1 97 ? 3.282 -7.584 1.443 1.00 89.25 97 VAL A C 1
ATOM 777 O O . VAL A 1 97 ? 2.934 -7.739 0.276 1.00 89.25 97 VAL A O 1
ATOM 780 N N . ASP A 1 98 ? 3.658 -6.393 1.914 1.00 90.19 98 ASP A N 1
ATOM 781 C CA . ASP A 1 98 ? 3.692 -5.185 1.077 1.00 90.19 98 ASP A CA 1
ATOM 782 C C . ASP A 1 98 ? 4.713 -5.288 -0.053 1.00 90.19 98 ASP A C 1
ATOM 784 O O . ASP A 1 98 ? 4.463 -4.810 -1.157 1.00 90.19 98 ASP A O 1
ATOM 788 N N . PHE A 1 99 ? 5.843 -5.944 0.193 1.00 91.94 99 PHE A N 1
ATOM 789 C CA . PHE A 1 99 ? 6.846 -6.247 -0.818 1.00 91.94 99 PHE A CA 1
ATOM 790 C C . PHE A 1 99 ? 6.296 -7.172 -1.907 1.00 91.94 99 PHE A C 1
ATOM 792 O O . PHE A 1 99 ? 6.374 -6.845 -3.094 1.00 91.94 99 PHE A O 1
ATOM 799 N N . ALA A 1 100 ? 5.666 -8.282 -1.518 1.00 91.44 100 ALA A N 1
ATOM 800 C CA . ALA A 1 100 ? 5.041 -9.208 -2.459 1.00 91.44 100 ALA A CA 1
ATOM 801 C C . ALA A 1 100 ? 3.906 -8.540 -3.254 1.00 91.44 100 ALA A C 1
ATOM 803 O O . ALA A 1 100 ? 3.813 -8.714 -4.469 1.00 91.44 100 ALA A O 1
ATOM 804 N N . LEU A 1 101 ? 3.074 -7.731 -2.590 1.00 92.31 101 LEU A N 1
ATOM 805 C CA . LEU A 1 101 ? 1.993 -6.982 -3.232 1.00 92.31 101 LEU A CA 1
ATOM 806 C C . LEU A 1 101 ? 2.517 -5.885 -4.161 1.00 92.31 101 LEU A C 1
ATOM 808 O O . LEU A 1 101 ? 1.945 -5.685 -5.228 1.00 92.31 101 LEU A O 1
ATOM 812 N N . SER A 1 102 ? 3.618 -5.218 -3.810 1.00 91.56 102 SER A N 1
ATOM 813 C CA . SER A 1 102 ? 4.264 -4.221 -4.673 1.00 91.56 102 SER A CA 1
ATOM 814 C C . SER A 1 102 ? 4.785 -4.863 -5.955 1.00 91.56 102 SER A C 1
ATOM 816 O O . SER A 1 102 ? 4.498 -4.373 -7.042 1.00 91.56 102 SER A O 1
ATOM 818 N N . ILE A 1 103 ? 5.472 -6.007 -5.849 1.00 90.12 103 ILE A N 1
ATOM 819 C CA . ILE A 1 103 ? 5.912 -6.785 -7.017 1.00 90.12 103 ILE A CA 1
ATOM 820 C C . ILE A 1 103 ? 4.707 -7.239 -7.847 1.00 90.12 103 ILE A C 1
ATOM 822 O O . ILE A 1 103 ? 4.701 -7.082 -9.067 1.00 90.12 103 ILE A O 1
ATOM 826 N N . GLY A 1 104 ? 3.668 -7.762 -7.192 1.00 89.19 104 GLY A N 1
ATOM 827 C CA . GLY A 1 104 ? 2.425 -8.152 -7.853 1.00 89.19 104 GLY A CA 1
ATOM 828 C C . GLY A 1 104 ? 1.789 -6.992 -8.620 1.00 89.19 104 GLY A C 1
ATOM 829 O O . GLY A 1 104 ? 1.388 -7.168 -9.767 1.00 89.19 104 GLY A O 1
ATOM 830 N N . SER A 1 105 ? 1.765 -5.796 -8.029 1.00 90.56 105 SER A N 1
ATOM 831 C CA . SER A 1 105 ? 1.250 -4.583 -8.667 1.00 90.56 105 SER A CA 1
ATOM 832 C C . SER A 1 105 ? 2.068 -4.180 -9.894 1.00 90.56 105 SER A C 1
ATOM 834 O O . SER A 1 105 ? 1.496 -3.879 -10.937 1.00 90.56 105 SER A O 1
ATOM 836 N N . ILE A 1 106 ? 3.401 -4.243 -9.813 1.00 89.38 106 ILE A N 1
ATOM 837 C CA . ILE A 1 106 ? 4.298 -3.964 -10.944 1.00 89.38 106 ILE A CA 1
ATOM 838 C C . ILE A 1 106 ? 3.962 -4.863 -12.142 1.00 89.38 106 ILE A C 1
ATOM 840 O O . ILE A 1 106 ? 3.771 -4.357 -13.250 1.00 89.38 106 ILE A O 1
ATOM 844 N N . TYR A 1 107 ? 3.828 -6.174 -11.920 1.00 87.88 107 TYR A N 1
ATOM 845 C CA . TYR A 1 107 ? 3.464 -7.124 -12.978 1.00 87.88 107 TYR A CA 1
ATOM 846 C C . TYR A 1 107 ? 2.036 -6.926 -13.491 1.00 87.88 107 TYR A C 1
ATOM 848 O O . TYR A 1 107 ? 1.782 -7.044 -14.690 1.00 87.88 107 TYR A O 1
ATOM 856 N N . LEU A 1 108 ? 1.095 -6.634 -12.594 1.00 88.25 108 LEU A N 1
ATOM 857 C CA . LEU A 1 108 ? -0.308 -6.441 -12.940 1.00 88.25 108 LEU A CA 1
ATOM 858 C C . LEU A 1 108 ? -0.495 -5.191 -13.804 1.00 88.25 108 LEU A C 1
ATOM 860 O O . LEU A 1 108 ? -1.154 -5.261 -14.839 1.00 88.25 108 LEU A O 1
ATOM 864 N N . VAL A 1 109 ? 0.141 -4.077 -13.435 1.00 86.81 109 VAL A N 1
ATOM 865 C CA . VAL A 1 109 ? 0.147 -2.843 -14.231 1.00 86.81 109 VAL A CA 1
ATOM 866 C C . VAL A 1 109 ? 0.792 -3.081 -15.593 1.00 86.81 109 VAL A C 1
ATOM 868 O O . VAL A 1 109 ? 0.195 -2.710 -16.596 1.00 86.81 109 VAL A O 1
ATOM 871 N N . ALA A 1 110 ? 1.938 -3.766 -15.648 1.00 83.94 110 ALA A N 1
ATOM 872 C CA . ALA A 1 110 ? 2.616 -4.068 -16.910 1.00 83.94 110 ALA A CA 1
ATOM 873 C C . ALA A 1 110 ? 1.759 -4.908 -17.876 1.00 83.94 110 ALA A C 1
ATOM 875 O O . ALA A 1 110 ? 1.913 -4.800 -19.089 1.00 83.94 110 ALA A O 1
ATOM 876 N N . LYS A 1 111 ? 0.859 -5.754 -17.352 1.00 84.75 111 LYS A N 1
ATOM 877 C CA . LYS A 1 111 ? -0.027 -6.601 -18.163 1.00 84.75 111 LYS A CA 1
ATOM 878 C C . LYS A 1 111 ? -1.325 -5.905 -18.577 1.00 84.75 111 LYS A C 1
ATOM 880 O O . LYS A 1 111 ? -1.857 -6.215 -19.639 1.00 84.75 111 LYS A O 1
ATOM 885 N N . ILE A 1 112 ? -1.876 -5.043 -17.723 1.00 85.50 112 ILE A N 1
ATOM 886 C CA . ILE A 1 112 ? -3.212 -4.458 -17.918 1.00 85.50 112 ILE A CA 1
ATOM 887 C C . ILE A 1 112 ? -3.146 -3.098 -18.613 1.00 85.50 112 ILE A C 1
ATOM 889 O O . ILE A 1 112 ? -4.019 -2.789 -19.422 1.00 85.50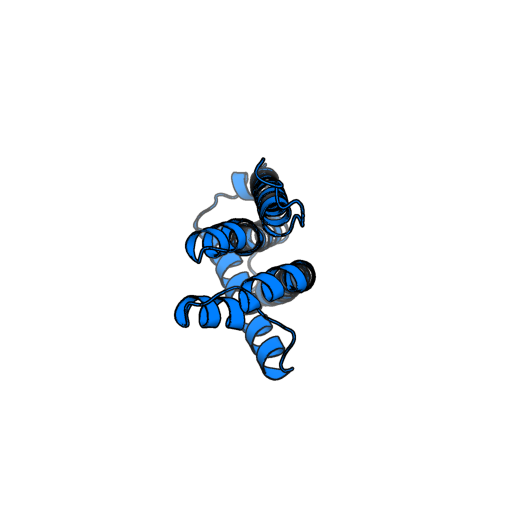 112 ILE A O 1
ATOM 893 N N . LEU A 1 113 ? -2.151 -2.272 -18.288 1.00 79.50 113 LEU A N 1
ATOM 894 C CA . LEU A 1 113 ? -2.085 -0.892 -18.756 1.00 79.50 113 LEU A CA 1
ATOM 895 C C . LEU A 1 113 ? -1.126 -0.762 -19.948 1.00 79.50 113 LEU A C 1
ATOM 897 O O . LEU A 1 113 ? 0.032 -1.167 -19.844 1.00 79.50 113 LEU A O 1
ATOM 901 N N . PRO A 1 114 ? -1.565 -0.159 -21.067 1.00 81.38 114 PRO A N 1
ATOM 902 C CA . PRO A 1 114 ? -0.667 0.182 -22.159 1.00 81.38 114 PRO A CA 1
ATOM 903 C C . PRO A 1 114 ? 0.295 1.303 -21.741 1.00 81.38 114 PRO A C 1
ATOM 905 O O . PRO A 1 114 ? -0.006 2.124 -20.869 1.00 81.38 114 PRO A O 1
ATOM 908 N N . ILE A 1 115 ? 1.452 1.359 -22.404 1.00 75.94 115 ILE A N 1
ATOM 909 C CA . ILE A 1 115 ? 2.558 2.281 -22.087 1.00 75.94 115 ILE A CA 1
ATOM 910 C C . ILE A 1 115 ? 2.108 3.752 -22.108 1.00 75.94 115 ILE A C 1
ATOM 912 O O . ILE A 1 115 ? 2.536 4.536 -21.262 1.00 75.94 115 ILE A O 1
ATOM 916 N N . GLU A 1 116 ? 1.189 4.114 -23.005 1.00 77.38 116 GLU A N 1
ATOM 917 C CA . GLU A 1 116 ? 0.609 5.462 -23.100 1.00 77.38 116 GLU A CA 1
ATOM 918 C C . GLU A 1 116 ? -0.085 5.898 -21.804 1.00 77.38 116 GLU A C 1
ATOM 920 O O . GLU A 1 116 ? 0.032 7.046 -21.376 1.00 77.38 116 GLU A O 1
ATOM 925 N N . HIS A 1 117 ? -0.769 4.972 -21.129 1.00 76.44 117 HIS A N 1
ATOM 926 C CA . HIS A 1 117 ? -1.403 5.250 -19.846 1.00 76.44 117 HIS A CA 1
ATOM 927 C C . HIS A 1 117 ? -0.398 5.231 -18.693 1.00 76.44 117 HIS A C 1
ATOM 929 O O . HIS A 1 117 ? -0.594 5.966 -17.727 1.00 76.44 117 HIS A O 1
ATOM 935 N N . ILE A 1 118 ? 0.680 4.452 -18.785 1.00 76.75 118 ILE A N 1
ATOM 936 C CA . ILE A 1 118 ? 1.731 4.401 -17.757 1.00 76.75 118 ILE A CA 1
ATOM 937 C C . ILE A 1 118 ? 2.540 5.706 -17.723 1.00 76.75 118 ILE A C 1
ATOM 939 O O . ILE A 1 118 ? 2.788 6.240 -16.645 1.00 76.75 118 ILE A O 1
ATOM 943 N N . LEU A 1 119 ? 2.915 6.232 -18.893 1.00 75.06 119 LEU A N 1
ATOM 944 C CA . LEU A 1 119 ? 3.687 7.475 -19.037 1.00 75.06 119 LEU A CA 1
ATOM 945 C C . LEU A 1 119 ? 2.812 8.739 -19.087 1.00 75.06 119 LEU A C 1
ATOM 947 O O . LEU A 1 119 ? 3.327 9.850 -18.993 1.00 75.06 119 LEU A O 1
ATOM 951 N N . GLY A 1 120 ? 1.500 8.572 -19.260 1.00 78.12 120 GLY A N 1
ATOM 952 C CA . GLY A 1 120 ? 0.527 9.657 -19.329 1.00 78.12 120 GLY A CA 1
ATOM 953 C C . GLY A 1 120 ? -0.052 10.062 -17.968 1.00 78.12 120 GLY A C 1
ATOM 954 O O . GLY A 1 120 ? 0.611 10.071 -16.935 1.00 78.12 120 GLY A O 1
ATOM 955 N N . ASN A 1 121 ? -1.342 10.404 -17.957 1.00 82.56 121 ASN A N 1
ATOM 956 C CA . ASN A 1 121 ? -2.006 11.043 -16.811 1.00 82.56 121 ASN A CA 1
ATOM 957 C C . ASN A 1 121 ? -2.508 10.068 -15.715 1.00 82.56 121 ASN A C 1
ATOM 959 O O . ASN A 1 121 ? -3.193 10.477 -14.778 1.00 82.56 121 ASN A O 1
ATOM 963 N N . SER A 1 122 ? -2.222 8.765 -15.804 1.00 84.25 122 SER A N 1
ATOM 964 C CA . SER A 1 122 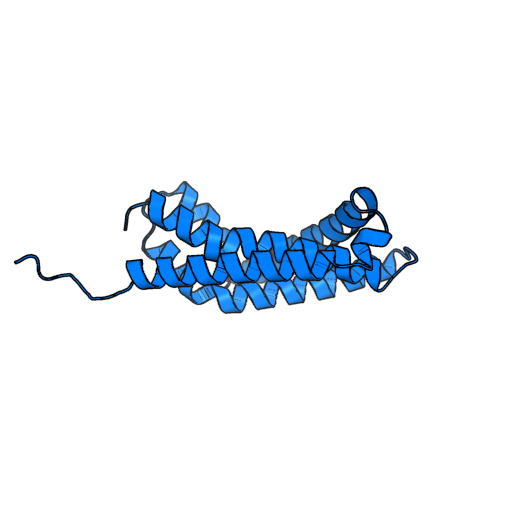? -2.826 7.775 -14.891 1.00 84.25 122 SER A CA 1
ATOM 965 C C . SER A 1 122 ? -2.384 7.947 -13.437 1.00 84.25 122 SER A C 1
ATOM 967 O O . SER A 1 122 ? -3.193 7.756 -12.530 1.00 84.25 122 SER A O 1
ATOM 969 N N . ILE A 1 123 ? -1.137 8.375 -13.196 1.00 86.19 123 ILE A N 1
ATOM 970 C CA . ILE A 1 123 ? -0.673 8.716 -11.841 1.00 86.19 123 ILE A CA 1
ATOM 971 C C . ILE A 1 123 ? -1.495 9.880 -11.273 1.00 86.19 123 ILE A C 1
ATOM 973 O O . ILE A 1 123 ? -1.903 9.824 -10.116 1.00 86.19 123 ILE A O 1
ATOM 977 N N . GLY A 1 124 ? -1.791 10.902 -12.084 1.00 85.69 124 GLY A N 1
ATOM 978 C CA . GLY A 1 124 ? -2.595 12.054 -11.669 1.00 85.69 124 GLY A CA 1
ATOM 979 C C . GLY A 1 124 ? -3.995 11.649 -11.207 1.00 85.69 124 GLY A C 1
ATOM 980 O O . GLY A 1 124 ? -4.440 12.064 -10.137 1.00 85.69 124 GLY A O 1
ATOM 981 N N . TRP A 1 125 ? -4.655 10.759 -11.952 1.00 89.50 125 TRP A N 1
ATOM 982 C CA . TRP A 1 125 ? -5.960 10.214 -11.566 1.00 89.50 125 TRP A CA 1
ATOM 983 C C . TRP A 1 125 ? -5.909 9.395 -10.277 1.00 89.50 125 TRP A C 1
ATOM 985 O O . TRP A 1 125 ? -6.777 9.553 -9.420 1.00 89.50 125 TRP A O 1
ATOM 995 N N . LEU A 1 126 ? -4.883 8.558 -10.103 1.00 89.44 126 LEU A N 1
ATOM 996 C CA . LEU A 1 126 ? -4.689 7.807 -8.863 1.00 89.44 126 LEU A CA 1
ATOM 997 C C . LEU A 1 126 ? -4.503 8.747 -7.666 1.00 89.44 126 LEU A C 1
ATOM 999 O O . LEU A 1 126 ? -5.181 8.592 -6.653 1.00 89.44 126 LEU A O 1
ATOM 1003 N N . VAL A 1 127 ? -3.656 9.768 -7.793 1.00 88.81 127 VAL A N 1
ATOM 1004 C CA . VAL A 1 127 ? -3.451 10.767 -6.734 1.00 88.81 127 VAL A CA 1
ATOM 1005 C C . VAL A 1 127 ? -4.748 11.521 -6.422 1.00 88.81 127 VAL A C 1
ATOM 1007 O O . VAL A 1 127 ? -5.068 11.714 -5.250 1.00 88.81 127 VAL A O 1
ATOM 1010 N N . LEU A 1 128 ? -5.539 11.883 -7.434 1.00 91.19 128 LEU A N 1
ATOM 1011 C CA . LEU A 1 128 ? -6.833 12.541 -7.248 1.00 91.19 128 LEU A CA 1
ATOM 1012 C C . LEU A 1 128 ? -7.832 11.647 -6.497 1.00 91.19 128 LEU A C 1
ATOM 1014 O O . LEU A 1 128 ? -8.474 12.110 -5.554 1.00 91.19 128 LEU A O 1
ATOM 1018 N N . ILE A 1 129 ? -7.922 10.359 -6.848 1.00 91.31 129 ILE A N 1
ATOM 1019 C CA . ILE A 1 129 ? -8.765 9.384 -6.135 1.00 91.31 129 ILE A CA 1
ATOM 1020 C C . ILE A 1 129 ? -8.314 9.254 -4.677 1.00 91.31 129 ILE A C 1
ATOM 1022 O O . ILE A 1 129 ? -9.148 9.266 -3.771 1.00 91.31 129 ILE A O 1
ATOM 1026 N N . MET A 1 130 ? -7.003 9.169 -4.435 1.00 88.69 130 MET A N 1
ATOM 1027 C CA . MET A 1 130 ? -6.449 9.119 -3.082 1.00 88.69 130 MET A CA 1
ATOM 1028 C C . MET A 1 130 ? -6.824 10.368 -2.281 1.00 88.69 130 MET A C 1
ATOM 1030 O O . MET A 1 130 ? -7.262 10.253 -1.138 1.00 88.69 130 MET A O 1
ATOM 1034 N N . MET A 1 131 ? -6.704 11.548 -2.891 1.00 90.25 131 MET A N 1
ATOM 1035 C CA . MET A 1 131 ? -7.022 12.822 -2.255 1.00 90.25 131 MET A CA 1
ATOM 1036 C C . MET A 1 131 ? -8.507 12.913 -1.884 1.00 90.25 131 MET A C 1
ATOM 1038 O O . MET A 1 131 ? -8.816 13.214 -0.735 1.00 90.25 131 MET A O 1
ATOM 1042 N N . ILE A 1 132 ? -9.420 12.588 -2.808 1.00 91.25 132 ILE A N 1
ATOM 1043 C CA . ILE A 1 132 ? -10.872 12.569 -2.545 1.00 91.25 132 ILE A CA 1
ATOM 1044 C C . ILE A 1 132 ? -11.220 11.550 -1.452 1.00 91.25 132 ILE A C 1
ATOM 1046 O O . ILE A 1 132 ? -12.044 11.817 -0.579 1.00 91.25 132 ILE A O 1
ATOM 1050 N N . SER A 1 133 ? -10.586 10.377 -1.472 1.00 88.44 133 SER A N 1
ATOM 1051 C CA . SER A 1 133 ? -10.829 9.345 -0.465 1.00 88.44 133 SER A CA 1
ATOM 1052 C C . SER A 1 133 ? -10.411 9.809 0.929 1.00 88.44 133 SER A C 1
ATOM 1054 O O . SER A 1 133 ? -11.173 9.660 1.883 1.00 88.44 133 SER A O 1
ATOM 1056 N N . LEU A 1 134 ? -9.220 10.402 1.052 1.00 86.50 134 LEU A N 1
ATOM 1057 C CA . LEU A 1 134 ? -8.691 10.880 2.329 1.00 86.50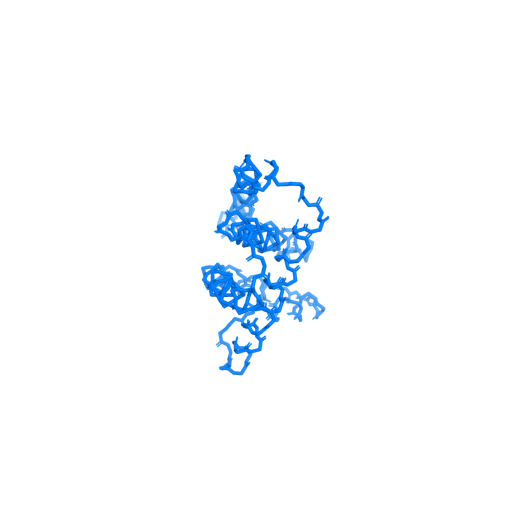 134 LEU A CA 1
ATOM 1058 C C . LEU A 1 134 ? -9.467 12.084 2.871 1.00 86.50 134 LEU A C 1
ATOM 1060 O O . LEU A 1 134 ? -9.676 12.164 4.082 1.00 86.50 134 LEU A O 1
ATOM 1064 N N . THR A 1 135 ? -9.935 12.999 2.019 1.00 87.75 135 THR A N 1
ATOM 1065 C CA . THR A 1 135 ? -10.769 14.127 2.465 1.00 87.75 135 THR A CA 1
ATOM 1066 C C . THR A 1 135 ? -12.127 13.658 2.981 1.00 87.75 135 THR A C 1
ATOM 1068 O O . THR A 1 135 ? -12.527 14.063 4.074 1.00 87.75 135 THR A O 1
ATOM 1071 N N . LEU A 1 136 ? -12.802 12.747 2.269 1.00 85.88 136 LEU A N 1
ATOM 1072 C CA . LEU A 1 136 ? -14.048 12.128 2.738 1.00 85.88 136 LEU A CA 1
ATOM 1073 C C . LEU A 1 136 ? -13.841 11.373 4.052 1.00 85.88 136 LEU A C 1
ATOM 1075 O O . LEU A 1 136 ? -14.635 11.510 4.983 1.00 85.88 136 LEU A O 1
ATOM 1079 N N . ALA A 1 137 ? -12.762 10.597 4.144 1.00 82.88 137 ALA A N 1
ATOM 1080 C CA . ALA A 1 137 ? -12.435 9.854 5.348 1.00 82.88 137 ALA A CA 1
ATOM 1081 C C . ALA A 1 137 ? -12.200 10.779 6.543 1.00 82.88 137 ALA A C 1
ATOM 1083 O O . ALA A 1 137 ? -12.736 10.523 7.616 1.00 82.88 137 ALA A O 1
ATOM 1084 N N . SER A 1 138 ? -11.453 11.866 6.336 1.00 81.31 138 SER A N 1
ATOM 1085 C CA . SER A 1 138 ? -11.164 12.856 7.374 1.00 81.31 138 SER A CA 1
ATOM 1086 C C . SER A 1 138 ? -12.453 13.514 7.861 1.00 81.31 138 SER A C 1
ATOM 1088 O O . SER A 1 138 ? -12.670 13.603 9.063 1.00 81.31 138 SER A O 1
ATOM 1090 N N . TYR A 1 139 ? -13.353 13.905 6.951 1.00 83.38 139 TYR A N 1
ATOM 1091 C CA . TYR A 1 139 ? -14.656 14.469 7.315 1.00 83.38 139 TYR A CA 1
ATOM 1092 C C . TYR A 1 139 ? -15.502 13.497 8.154 1.00 83.38 139 TYR A C 1
ATOM 1094 O O . TYR A 1 139 ? -16.034 13.874 9.196 1.00 83.38 139 TYR A O 1
ATOM 1102 N N . LEU A 1 140 ? -15.587 12.230 7.741 1.00 77.81 140 LEU A N 1
ATOM 1103 C CA . LEU A 1 140 ? -16.330 11.202 8.477 1.00 77.81 140 LEU A CA 1
ATOM 1104 C C . LEU A 1 140 ? -15.684 10.861 9.826 1.00 77.81 140 LEU A C 1
ATOM 1106 O O . LEU A 1 140 ? -16.385 10.565 10.796 1.00 77.81 140 LEU A O 1
ATOM 1110 N N . GLU A 1 141 ? -14.353 10.882 9.894 1.00 73.12 141 GLU A N 1
ATOM 1111 C CA . GLU A 1 141 ? -13.607 10.705 11.133 1.00 73.12 141 GLU A CA 1
ATOM 1112 C C . GLU A 1 141 ? -13.900 11.858 12.100 1.00 73.12 141 GLU A C 1
ATOM 1114 O O . GLU A 1 141 ? -14.281 11.588 13.240 1.00 73.12 141 GLU A O 1
ATOM 1119 N N . PHE A 1 142 ? -13.838 13.112 11.635 1.00 68.31 142 PHE A N 1
ATOM 1120 C CA . PHE A 1 142 ? -14.226 14.291 12.412 1.00 68.31 142 PHE A CA 1
ATOM 1121 C C . PHE A 1 142 ? -15.669 14.200 12.908 1.00 68.31 142 PHE A C 1
ATOM 1123 O O . PHE A 1 142 ? -15.893 14.383 14.097 1.00 68.31 142 PHE A O 1
ATOM 1130 N N . ASP A 1 143 ? -16.634 13.846 12.060 1.00 63.88 143 ASP A N 1
ATOM 1131 C CA . ASP A 1 143 ? -18.035 13.673 12.473 1.00 63.88 143 ASP A CA 1
ATOM 1132 C C . ASP A 1 143 ? -18.172 12.601 13.573 1.00 63.88 143 ASP A C 1
ATOM 1134 O O . ASP A 1 143 ? -18.932 12.738 14.528 1.00 63.88 143 ASP A O 1
ATOM 1138 N N . SER A 1 144 ? -17.353 11.549 13.508 1.00 61.81 144 SER A N 1
ATOM 1139 C CA . SER A 1 144 ? -17.390 10.460 14.483 1.00 61.81 144 SER A CA 1
ATOM 1140 C C . SER A 1 144 ? -16.679 10.709 15.812 1.00 61.81 144 SER A C 1
ATOM 1142 O O . SER A 1 144 ? -17.054 10.096 16.816 1.00 61.81 144 SER A O 1
ATOM 1144 N N . LEU A 1 145 ? -15.636 11.542 15.800 1.00 54.84 145 LEU A N 1
ATOM 1145 C CA . LEU A 1 145 ? -14.800 11.892 16.951 1.00 54.84 145 LEU A CA 1
ATOM 1146 C C . LEU A 1 145 ? -15.149 13.261 17.530 1.00 54.84 145 LEU A C 1
ATOM 1148 O O . LEU A 1 145 ? -14.676 13.586 18.618 1.00 54.84 145 LEU A O 1
ATOM 1152 N N . SER A 1 146 ? -15.959 14.060 16.833 1.00 48.44 146 SER A N 1
ATOM 1153 C CA . SER A 1 146 ? -16.390 15.354 17.328 1.00 48.44 146 SER A CA 1
ATOM 1154 C C . SER A 1 146 ? -17.194 15.163 18.613 1.00 48.44 146 SER A C 1
ATOM 1156 O O . SER A 1 146 ? -18.267 14.569 18.670 1.00 48.44 146 SER A O 1
ATOM 1158 N N . ILE A 1 147 ? -16.620 15.695 19.686 1.00 47.19 147 ILE A N 1
ATOM 1159 C CA . ILE A 1 147 ? -17.172 15.786 21.040 1.00 47.19 147 ILE A CA 1
ATOM 1160 C C . ILE A 1 147 ? -18.351 16.786 21.079 1.00 47.19 147 ILE A C 1
ATOM 1162 O O . ILE A 1 147 ? -18.854 17.137 22.141 1.00 47.19 147 ILE A O 1
ATOM 1166 N N . TYR A 1 148 ? -18.861 17.230 19.928 1.00 47.38 148 TYR A N 1
ATOM 1167 C CA . TYR A 1 148 ? -20.132 17.934 19.847 1.00 47.38 148 TYR A CA 1
ATOM 1168 C C . TYR A 1 148 ? -21.253 16.898 19.898 1.00 47.38 148 TYR A C 1
ATOM 1170 O O . TYR A 1 148 ? -21.916 16.589 18.915 1.00 47.38 148 TYR A O 1
ATOM 1178 N N . THR A 1 149 ? -21.488 16.364 21.099 1.00 46.66 149 THR A N 1
ATOM 1179 C CA . THR A 1 149 ? -22.853 15.985 21.456 1.00 46.66 149 THR A CA 1
ATOM 1180 C C . THR A 1 149 ? -23.684 17.242 21.255 1.00 46.66 149 THR A C 1
ATOM 1182 O O . THR A 1 149 ? -23.609 18.170 22.061 1.00 46.66 149 THR A O 1
ATOM 1185 N N . GLU A 1 150 ? -24.443 17.302 20.160 1.00 47.25 150 GLU A N 1
ATOM 1186 C CA . GLU A 1 150 ? -25.621 18.150 20.111 1.00 47.25 150 GLU A CA 1
ATOM 1187 C C . GLU A 1 150 ? -26.392 17.850 21.395 1.00 47.25 150 GLU A C 1
ATOM 1189 O O . GLU A 1 150 ? -26.927 16.753 21.586 1.00 47.25 150 GLU A O 1
ATOM 1194 N N . LYS A 1 151 ? -26.386 18.806 22.329 1.00 43.34 151 LYS A N 1
ATOM 1195 C CA . LYS A 1 151 ? -27.379 18.835 23.392 1.00 43.34 151 LYS A CA 1
ATOM 1196 C C . LYS A 1 151 ? -28.716 18.867 22.666 1.00 43.34 151 LYS A C 1
ATOM 1198 O O . LYS A 1 151 ? -29.121 19.928 22.195 1.00 43.34 151 LYS A O 1
ATOM 1203 N N . LYS A 1 152 ? -29.367 17.707 22.550 1.00 43.03 152 LYS A N 1
ATOM 1204 C CA . LYS A 1 152 ? -30.791 17.626 22.236 1.00 43.03 152 LYS A CA 1
ATOM 1205 C C . LYS A 1 152 ? -31.497 18.565 23.212 1.00 43.03 152 LYS A C 1
ATOM 1207 O O . LYS A 1 152 ? -31.488 18.301 24.415 1.00 43.03 152 LYS A O 1
ATOM 1212 N N . LYS A 1 153 ? -31.983 19.690 22.695 1.00 39.38 153 LYS A N 1
ATOM 1213 C CA . LYS A 1 153 ? -33.040 20.462 23.341 1.00 39.38 153 LYS A CA 1
ATOM 1214 C C . LYS A 1 153 ? -34.354 19.726 23.139 1.00 39.38 153 LYS A C 1
ATOM 1216 O O . LYS A 1 153 ? -34.511 19.123 22.053 1.00 39.38 153 LYS A O 1
#

Secondary structure (DSSP, 8-state):
--HHHHHHHHIIIIIHHHHHHHHHHHHHHHHH-SS--HHHHHHHHHHHHHHHHHHHHHHHHHHHHHHHH---HHHHHHHHHT-TTS-HHHHHHHHHHHHHHHHHHHHHHHHHS-HHHHHTTHHHHHHHHHHHHHHHHHHHHHHHH--------

Sequence (153 aa):
MSNKKIVVIYTFFFFIPYVVSLGIVGIAYNALVLHALTWRVLVGGIVGSLGIFAVKVIAQRPILIMYRSSTRKSLKRFINFFILERNKLVISLNLLVDFALSIGSIYLVAKILPIEHILGNSIGWLVLIMMISLTLASYLEFDSLSIYTEKKK

Radius of gyration: 17.76 Å; chains: 1; bounding box: 50×31×46 Å

Foldseek 3Di:
DDLVLLVLLCCLAPVLLLVLLLLLLQLVLCLVDVDDDPVSLLVSLLVSLVSSLVSLVVSQVLLVVSLVVHDDPVVNVVSVLSHCPDDPVSVVVSSVVSSVSSSVSNVVCVVPPDPCCSNDCVNVVSVVSSVVSNVVSVVSSCVVPPPPPPPPD